Protein AF-A0A1I4IH44-F1 (afdb_monomer_lite)

Structure (mmCIF, N/CA/C/O backbone):
data_AF-A0A1I4IH44-F1
#
_entry.id   AF-A0A1I4IH44-F1
#
loop_
_atom_site.group_PDB
_atom_site.id
_atom_site.type_symbol
_atom_site.label_atom_id
_atom_site.label_alt_id
_atom_site.label_comp_id
_atom_site.label_asym_id
_atom_site.label_entity_id
_atom_site.label_seq_id
_atom_site.pdbx_PDB_ins_code
_atom_site.Cartn_x
_atom_site.Cartn_y
_atom_site.Cartn_z
_atom_site.occupancy
_atom_site.B_iso_or_equiv
_atom_site.auth_seq_id
_atom_site.auth_comp_id
_atom_site.auth_asym_id
_atom_site.auth_atom_id
_atom_site.pdbx_PDB_model_num
ATOM 1 N N . MET A 1 1 ? 19.601 -6.008 -6.944 1.00 42.78 1 MET A N 1
ATOM 2 C CA . MET A 1 1 ? 19.384 -4.925 -5.962 1.00 42.78 1 MET A CA 1
ATOM 3 C C . MET A 1 1 ? 19.209 -5.588 -4.614 1.00 42.78 1 MET A C 1
ATOM 5 O O . MET A 1 1 ? 18.221 -6.290 -4.440 1.00 42.78 1 MET A O 1
ATOM 9 N N . GLU A 1 2 ? 20.177 -5.453 -3.713 1.00 42.50 2 GLU A N 1
ATOM 10 C CA . GLU A 1 2 ? 19.988 -5.890 -2.329 1.00 42.50 2 GLU A CA 1
ATOM 11 C C . GLU A 1 2 ? 18.887 -5.034 -1.698 1.00 42.50 2 GLU A C 1
ATOM 13 O O . GLU A 1 2 ? 18.986 -3.808 -1.640 1.00 42.50 2 GLU A O 1
ATOM 18 N N . MET A 1 3 ? 17.796 -5.681 -1.290 1.00 52.06 3 MET A N 1
ATOM 19 C CA . MET A 1 3 ? 16.754 -5.045 -0.494 1.00 52.06 3 MET A CA 1
ATOM 20 C C . MET A 1 3 ? 17.359 -4.652 0.849 1.00 52.06 3 MET A C 1
ATOM 22 O O . MET A 1 3 ? 17.791 -5.506 1.619 1.00 52.06 3 MET A O 1
ATOM 26 N N . ASN A 1 4 ? 17.369 -3.357 1.149 1.00 63.22 4 ASN A N 1
ATOM 27 C CA . ASN A 1 4 ? 17.736 -2.893 2.474 1.00 63.22 4 ASN A CA 1
ATOM 28 C C . ASN A 1 4 ? 16.602 -3.302 3.434 1.00 63.22 4 ASN A C 1
ATOM 30 O O . ASN A 1 4 ? 15.534 -2.688 3.434 1.00 63.22 4 ASN A O 1
ATOM 34 N N . ASN A 1 5 ? 16.803 -4.380 4.202 1.00 66.62 5 ASN A N 1
ATOM 35 C CA . ASN A 1 5 ? 15.786 -5.019 5.059 1.00 66.62 5 ASN A CA 1
ATOM 36 C C . ASN A 1 5 ? 15.037 -4.032 5.977 1.00 66.62 5 ASN A C 1
ATOM 38 O O . ASN A 1 5 ? 13.878 -4.253 6.328 1.00 66.62 5 ASN A O 1
ATOM 42 N N . ASN A 1 6 ? 15.679 -2.918 6.331 1.00 77.94 6 ASN A N 1
ATOM 43 C CA . ASN A 1 6 ? 15.094 -1.862 7.150 1.00 77.94 6 ASN A CA 1
ATOM 44 C C . ASN A 1 6 ? 13.968 -1.098 6.424 1.00 77.94 6 ASN A C 1
ATOM 46 O O . ASN A 1 6 ? 12.919 -0.834 7.010 1.00 77.94 6 ASN A O 1
ATOM 50 N N . THR A 1 7 ? 14.144 -0.768 5.143 1.00 81.06 7 THR A N 1
ATOM 51 C CA . THR A 1 7 ? 13.154 0.019 4.389 1.00 81.06 7 THR A CA 1
ATOM 52 C C . THR A 1 7 ? 11.932 -0.818 4.032 1.00 81.06 7 THR A C 1
ATOM 54 O O . THR A 1 7 ? 10.806 -0.355 4.199 1.00 81.06 7 THR A O 1
ATOM 57 N N . TRP A 1 8 ? 12.135 -2.086 3.656 1.00 86.00 8 TRP A N 1
ATOM 58 C CA . TRP A 1 8 ? 11.024 -3.009 3.415 1.00 86.00 8 TRP A CA 1
ATOM 59 C C . TRP A 1 8 ? 10.152 -3.176 4.662 1.00 86.00 8 TRP A C 1
ATOM 61 O O . TRP A 1 8 ? 8.937 -3.050 4.560 1.00 86.00 8 TRP A O 1
ATOM 71 N N . SER A 1 9 ? 10.763 -3.380 5.835 1.00 89.25 9 SER A N 1
ATOM 72 C CA . SER A 1 9 ? 10.033 -3.520 7.103 1.00 89.25 9 SER A CA 1
ATOM 73 C C . SER A 1 9 ? 9.201 -2.274 7.432 1.00 89.25 9 SER A C 1
ATOM 75 O O . SER A 1 9 ? 8.028 -2.383 7.790 1.00 89.25 9 SER A O 1
ATOM 77 N N . LYS A 1 10 ? 9.765 -1.075 7.222 1.00 94.25 10 LYS A N 1
ATOM 78 C CA . LYS A 1 10 ? 9.053 0.199 7.422 1.00 94.25 10 LYS A CA 1
ATOM 79 C C . LYS A 1 10 ? 7.865 0.358 6.475 1.00 94.25 10 LYS A C 1
ATOM 81 O O . LYS A 1 10 ? 6.764 0.664 6.924 1.00 94.25 10 LYS A O 1
ATOM 86 N N . THR A 1 11 ? 8.075 0.144 5.179 1.00 96.25 11 THR A N 1
ATOM 87 C CA . THR A 1 11 ? 7.019 0.284 4.166 1.00 96.25 11 THR A CA 1
ATOM 88 C C . THR A 1 11 ? 5.931 -0.774 4.353 1.00 96.25 11 THR A C 1
ATOM 90 O O . THR A 1 11 ? 4.748 -0.462 4.238 1.00 96.25 11 THR A O 1
ATOM 93 N N . TYR A 1 12 ? 6.318 -2.002 4.705 1.00 96.94 12 TYR A N 1
ATOM 94 C CA . TYR A 1 12 ? 5.399 -3.080 5.061 1.00 96.94 12 TYR A CA 1
ATOM 95 C C . TYR A 1 12 ? 4.511 -2.688 6.246 1.00 96.94 12 TYR A C 1
ATOM 97 O O . TYR A 1 12 ? 3.290 -2.767 6.141 1.00 96.94 12 TYR A O 1
ATOM 105 N N . GLY A 1 13 ? 5.117 -2.224 7.346 1.00 97.50 13 GLY A N 1
ATOM 106 C CA . GLY A 1 13 ? 4.386 -1.773 8.532 1.00 97.50 13 GLY A CA 1
ATOM 107 C C . GLY A 1 13 ? 3.408 -0.648 8.202 1.00 97.50 13 GLY A C 1
ATOM 108 O O . GLY A 1 13 ? 2.220 -0.777 8.474 1.00 97.50 13 GLY A O 1
ATOM 109 N N . LYS A 1 14 ? 3.876 0.387 7.489 1.00 98.12 14 LYS A N 1
ATOM 110 C CA . LYS A 1 14 ? 3.037 1.524 7.081 1.00 98.12 14 LYS A CA 1
ATOM 111 C C . LYS A 1 14 ? 1.808 1.088 6.273 1.00 98.12 14 LYS A C 1
ATOM 113 O O . LYS A 1 14 ? 0.710 1.575 6.524 1.00 98.12 14 LYS A O 1
ATOM 118 N N . LEU A 1 15 ? 1.975 0.183 5.307 1.00 98.25 15 LEU A N 1
ATOM 119 C CA . LEU A 1 15 ? 0.860 -0.320 4.500 1.00 98.25 15 LEU A CA 1
ATOM 120 C C . LEU A 1 15 ? -0.177 -1.065 5.356 1.00 98.25 15 LEU A C 1
ATOM 122 O O . LEU A 1 15 ? -1.379 -0.864 5.186 1.00 98.25 15 LEU A O 1
ATOM 126 N N . VAL A 1 16 ? 0.289 -1.913 6.276 1.00 98.38 16 VAL A N 1
ATOM 127 C CA . VAL A 1 16 ? -0.580 -2.653 7.200 1.00 98.38 16 VAL A CA 1
ATOM 128 C C . VAL A 1 16 ? -1.336 -1.695 8.124 1.00 98.38 16 VAL A C 1
ATOM 130 O O . VAL A 1 16 ? -2.542 -1.859 8.308 1.00 98.38 16 VAL A O 1
ATOM 133 N N . ASP A 1 17 ? -0.659 -0.678 8.656 1.00 98.44 17 ASP A N 1
ATOM 134 C CA . ASP A 1 17 ? -1.261 0.309 9.553 1.00 98.44 17 ASP A CA 1
ATOM 135 C C . ASP A 1 17 ? -2.344 1.137 8.848 1.00 98.44 17 ASP A C 1
ATOM 137 O O . ASP A 1 17 ? -3.445 1.264 9.380 1.00 98.44 17 ASP A O 1
ATOM 141 N N . ILE A 1 18 ? -2.110 1.594 7.612 1.00 98.12 18 ILE A N 1
ATOM 142 C CA . ILE A 1 18 ? -3.126 2.325 6.832 1.00 98.12 18 ILE A CA 1
ATOM 143 C C . ILE A 1 18 ? -4.381 1.474 6.609 1.00 98.12 18 ILE A C 1
ATOM 145 O O . ILE A 1 18 ? -5.500 1.965 6.735 1.00 98.12 18 ILE A O 1
ATOM 149 N N . LEU A 1 19 ? -4.229 0.189 6.284 1.00 97.69 19 LEU A N 1
ATOM 150 C CA . LEU A 1 19 ? -5.388 -0.684 6.077 1.00 97.69 19 LEU A CA 1
ATOM 151 C C . LEU A 1 19 ? -6.168 -0.911 7.378 1.00 97.69 19 LEU A C 1
ATOM 153 O O . LEU A 1 19 ? -7.399 -0.946 7.348 1.00 97.69 19 LEU A O 1
ATOM 157 N N . LYS A 1 20 ? -5.479 -0.969 8.523 1.00 97.81 20 LYS A N 1
ATOM 158 C CA . LYS A 1 20 ? -6.125 -0.991 9.844 1.00 97.81 20 LYS A CA 1
ATOM 159 C C . LYS A 1 20 ? -6.877 0.308 10.130 1.00 97.81 20 LYS A C 1
ATOM 161 O O . LYS A 1 20 ? -8.009 0.253 10.603 1.00 97.81 20 LYS A O 1
ATOM 166 N N . GLU A 1 21 ? -6.303 1.462 9.792 1.00 96.94 21 GLU A N 1
ATOM 167 C CA . GLU A 1 21 ? -6.972 2.768 9.905 1.00 96.94 21 GLU A CA 1
ATOM 168 C C . GLU A 1 21 ? -8.217 2.874 9.011 1.00 96.94 21 GLU A C 1
ATOM 170 O O . GLU A 1 21 ? -9.192 3.527 9.380 1.00 96.94 21 GLU A O 1
ATOM 175 N N . LEU A 1 22 ? -8.221 2.190 7.864 1.00 95.44 22 LEU A N 1
ATOM 176 C CA . LEU A 1 22 ? -9.382 2.074 6.976 1.00 95.44 22 LEU A CA 1
ATOM 177 C C . LEU A 1 22 ? -10.423 1.044 7.459 1.00 95.44 22 LEU A C 1
ATOM 179 O O . LEU A 1 22 ? -11.447 0.863 6.803 1.00 95.44 22 LEU A O 1
ATOM 183 N N . GLY A 1 23 ? -10.195 0.399 8.608 1.00 96.62 23 GLY A N 1
ATOM 184 C CA . GLY A 1 23 ? -11.132 -0.526 9.251 1.00 96.62 23 GLY A CA 1
ATOM 185 C C . GLY A 1 23 ? -10.939 -1.999 8.888 1.00 96.62 23 GLY A C 1
ATOM 186 O O . GLY A 1 23 ? -11.789 -2.822 9.227 1.00 96.62 23 GLY A O 1
ATOM 187 N N . TYR A 1 24 ? -9.842 -2.353 8.216 1.00 97.00 24 TYR A N 1
ATOM 188 C CA . TYR A 1 24 ? -9.570 -3.727 7.800 1.00 97.00 24 TYR A CA 1
ATOM 189 C C . TYR A 1 24 ? -8.716 -4.484 8.815 1.00 97.00 24 TYR A C 1
ATOM 191 O O . TYR A 1 24 ? -7.925 -3.919 9.570 1.00 97.00 24 TYR A O 1
ATOM 199 N N . GLN A 1 25 ? -8.867 -5.808 8.820 1.00 97.25 25 GLN A N 1
ATOM 200 C CA . GLN A 1 25 ? -8.054 -6.680 9.661 1.00 97.25 25 GLN A CA 1
ATOM 201 C C . GLN A 1 25 ? -6.585 -6.646 9.230 1.00 97.25 25 GLN A C 1
ATOM 203 O O . GLN A 1 25 ? -6.265 -6.535 8.047 1.00 97.25 25 GLN A O 1
ATOM 208 N N . GLU A 1 26 ? -5.685 -6.817 10.197 1.00 97.38 26 GLU A N 1
ATOM 209 C CA . GLU A 1 26 ? -4.242 -6.816 9.954 1.00 97.38 26 GLU A CA 1
ATOM 210 C C . GLU A 1 26 ? -3.825 -7.843 8.890 1.00 97.38 26 GLU A C 1
ATOM 212 O O . GLU A 1 26 ? -3.033 -7.527 8.002 1.00 97.38 26 GLU A O 1
ATOM 217 N N . ASP A 1 27 ? -4.412 -9.043 8.924 1.00 97.81 27 ASP A N 1
ATOM 218 C CA . ASP A 1 27 ? -4.122 -10.116 7.968 1.00 97.81 27 ASP A CA 1
ATOM 219 C C . ASP A 1 27 ? -4.401 -9.715 6.518 1.00 97.81 27 ASP A C 1
ATOM 221 O O . ASP A 1 27 ? -3.644 -10.097 5.623 1.00 97.81 27 ASP A O 1
ATOM 225 N N . PHE A 1 28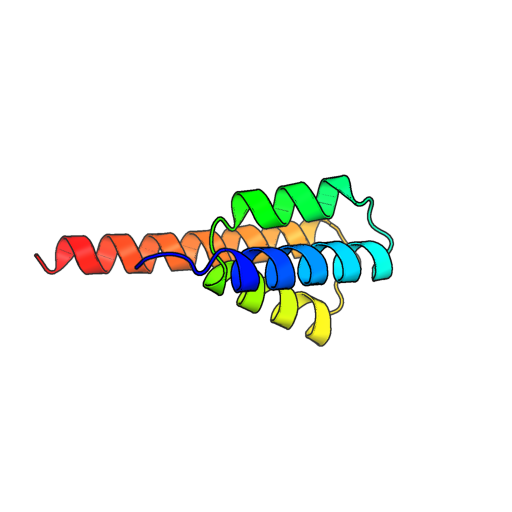 ? -5.422 -8.886 6.281 1.00 97.56 28 PHE A N 1
ATOM 226 C CA . PHE A 1 28 ? -5.693 -8.358 4.949 1.00 97.56 28 PHE A CA 1
ATOM 227 C C . PHE A 1 28 ? -4.529 -7.490 4.462 1.00 97.56 28 PHE A C 1
ATOM 229 O O . PHE A 1 28 ? -3.992 -7.727 3.380 1.00 97.56 28 PHE A O 1
ATOM 236 N N . GLY A 1 29 ? -4.042 -6.563 5.291 1.00 97.62 29 GLY A N 1
ATOM 237 C CA . GLY A 1 29 ? -2.879 -5.747 4.936 1.00 97.62 29 GLY A CA 1
ATOM 238 C C . GLY A 1 29 ? -1.603 -6.556 4.738 1.00 97.62 29 GLY A C 1
ATOM 239 O O . GLY A 1 29 ? -0.842 -6.303 3.800 1.00 97.62 29 GLY A O 1
ATOM 240 N N . ARG A 1 30 ? -1.395 -7.596 5.552 1.00 97.94 30 ARG A N 1
ATOM 241 C CA . ARG A 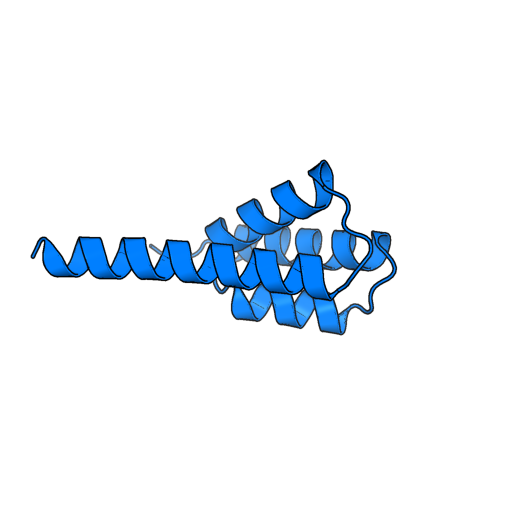1 30 ? -0.263 -8.517 5.393 1.00 97.94 30 ARG A CA 1
ATOM 242 C C . ARG A 1 30 ? -0.336 -9.283 4.069 1.00 97.94 30 ARG A C 1
ATOM 244 O O . ARG A 1 30 ? 0.711 -9.504 3.456 1.00 97.94 30 ARG A O 1
ATOM 251 N N . LEU A 1 31 ? -1.531 -9.682 3.629 1.00 97.94 31 LEU A N 1
ATOM 252 C CA . LEU A 1 31 ? -1.754 -10.344 2.339 1.00 97.94 31 LEU A CA 1
ATOM 253 C C . LEU A 1 31 ? -1.489 -9.398 1.162 1.00 97.94 31 LEU A C 1
ATOM 255 O O . LEU A 1 31 ? -0.737 -9.773 0.261 1.00 97.94 31 LEU A O 1
ATOM 259 N N . ILE A 1 32 ? -2.011 -8.165 1.199 1.00 97.94 32 ILE A N 1
ATOM 260 C CA . ILE A 1 32 ? -1.745 -7.147 0.166 1.00 97.94 32 ILE A CA 1
ATOM 261 C C . ILE A 1 32 ? -0.233 -6.904 0.029 1.00 97.94 32 ILE A C 1
ATOM 263 O O . ILE A 1 32 ? 0.324 -6.987 -1.067 1.00 97.94 32 ILE A O 1
ATOM 267 N N . ALA A 1 33 ? 0.467 -6.688 1.145 1.00 97.25 33 ALA A N 1
ATOM 268 C CA . ALA A 1 33 ? 1.909 -6.446 1.146 1.00 97.25 33 ALA A CA 1
ATOM 269 C C . ALA A 1 33 ? 2.716 -7.618 0.552 1.00 97.25 33 ALA A C 1
ATOM 271 O O . ALA A 1 33 ? 3.650 -7.407 -0.230 1.00 97.25 33 ALA A O 1
ATOM 272 N N . LYS A 1 34 ? 2.342 -8.862 0.891 1.00 96.12 34 LYS A N 1
ATOM 273 C CA . LYS A 1 34 ? 2.975 -10.076 0.350 1.00 96.12 34 LYS A CA 1
ATOM 274 C C . LYS A 1 34 ? 2.786 -10.196 -1.164 1.00 96.12 34 LYS A C 1
ATOM 276 O O . LYS A 1 34 ? 3.759 -10.487 -1.853 1.00 96.12 34 LYS A O 1
ATOM 281 N N . ASN A 1 35 ? 1.583 -9.929 -1.672 1.00 97.06 35 ASN A N 1
ATOM 282 C CA . ASN A 1 35 ? 1.286 -9.984 -3.108 1.00 97.06 35 ASN A CA 1
ATOM 283 C C . ASN A 1 35 ? 2.048 -8.917 -3.906 1.00 97.06 35 ASN A C 1
ATOM 285 O O . ASN A 1 35 ? 2.597 -9.206 -4.968 1.00 97.06 35 ASN A O 1
ATOM 289 N N . LEU A 1 36 ? 2.158 -7.697 -3.372 1.00 97.00 36 LEU A N 1
ATOM 290 C CA . LEU A 1 36 ? 2.920 -6.621 -4.012 1.00 97.00 36 LEU A CA 1
ATOM 291 C C . LEU A 1 36 ? 4.410 -6.979 -4.136 1.00 97.00 36 LEU A C 1
ATOM 293 O O . LEU A 1 36 ? 5.049 -6.649 -5.144 1.00 97.00 36 LEU A O 1
ATOM 297 N N . GLY A 1 37 ? 4.973 -7.655 -3.129 1.00 92.75 37 GLY A N 1
ATOM 298 C CA . GLY A 1 37 ? 6.255 -8.359 -3.220 1.00 92.75 37 GLY A CA 1
ATOM 299 C C . GLY A 1 37 ? 7.483 -7.477 -3.478 1.00 92.75 37 GLY A C 1
ATOM 300 O O . GLY A 1 37 ? 8.518 -7.991 -3.900 1.00 92.75 37 GLY A O 1
ATOM 301 N N . SER A 1 38 ? 7.383 -6.154 -3.317 1.00 92.75 38 SER A N 1
ATOM 302 C CA . SER A 1 38 ? 8.520 -5.226 -3.361 1.00 92.75 38 SER A CA 1
ATOM 303 C C . SER A 1 38 ? 8.181 -3.911 -2.661 1.00 92.75 38 SER A C 1
ATOM 305 O O . SER A 1 38 ? 7.021 -3.513 -2.596 1.00 92.75 38 SER A O 1
ATOM 307 N N . GLU A 1 39 ? 9.195 -3.193 -2.181 1.00 95.19 39 GLU A N 1
ATOM 308 C CA . GLU A 1 39 ? 9.004 -1.859 -1.599 1.00 95.19 39 GLU A CA 1
ATOM 309 C C . GLU A 1 39 ? 8.358 -0.886 -2.595 1.00 95.19 39 GLU A C 1
ATOM 311 O O . GLU A 1 39 ? 7.403 -0.194 -2.256 1.00 95.19 39 GLU A O 1
ATOM 316 N N . LYS A 1 40 ? 8.819 -0.889 -3.852 1.00 94.94 40 LYS A N 1
ATOM 317 C CA . LYS A 1 40 ? 8.322 0.009 -4.905 1.00 94.94 40 LYS A CA 1
ATOM 318 C C . LYS A 1 40 ? 6.818 -0.152 -5.148 1.00 94.94 40 LYS A C 1
ATOM 320 O O . LYS A 1 40 ? 6.112 0.837 -5.316 1.00 94.94 40 LYS A O 1
ATOM 325 N N . THR A 1 41 ? 6.328 -1.387 -5.178 1.00 97.25 41 THR A N 1
ATOM 326 C CA . THR A 1 41 ? 4.899 -1.678 -5.366 1.00 97.25 41 THR A CA 1
ATOM 327 C C . THR A 1 41 ? 4.085 -1.357 -4.109 1.00 97.25 41 THR A C 1
ATOM 329 O O . THR A 1 41 ? 2.998 -0.801 -4.234 1.00 97.25 41 THR A O 1
ATOM 332 N N . MET A 1 42 ? 4.626 -1.584 -2.905 1.00 98.25 42 MET A N 1
ATOM 333 C CA . MET A 1 42 ? 3.983 -1.150 -1.654 1.00 98.25 42 MET A CA 1
ATOM 334 C C . MET A 1 42 ? 3.864 0.374 -1.542 1.00 98.25 42 MET A C 1
ATOM 336 O O . MET A 1 42 ? 2.818 0.861 -1.132 1.00 98.25 42 MET A O 1
ATOM 340 N N . VAL A 1 43 ? 4.878 1.140 -1.957 1.00 97.88 43 VAL A N 1
ATOM 341 C CA . VAL A 1 43 ? 4.810 2.614 -1.975 1.00 97.88 43 VAL A CA 1
ATOM 342 C C . VAL A 1 43 ? 3.690 3.111 -2.891 1.00 97.88 43 VAL A C 1
ATOM 344 O O . VAL A 1 43 ? 2.960 4.025 -2.513 1.00 97.88 43 VAL A O 1
ATOM 347 N N . ARG A 1 44 ? 3.506 2.490 -4.065 1.00 98.31 44 ARG A N 1
ATOM 348 C CA . ARG A 1 44 ? 2.382 2.813 -4.962 1.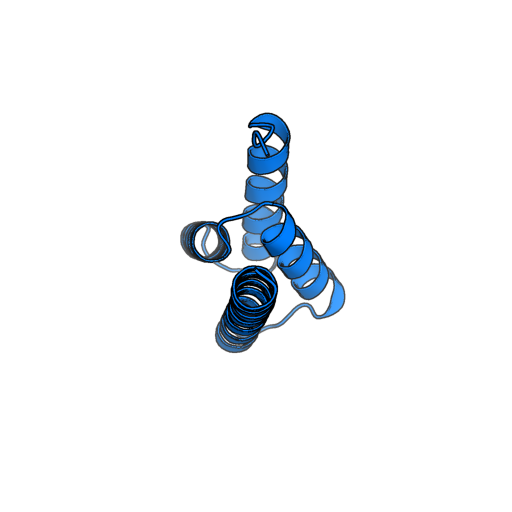00 98.31 44 ARG A CA 1
ATOM 349 C C . ARG A 1 44 ? 1.034 2.539 -4.297 1.00 98.31 44 ARG A C 1
ATOM 351 O O . ARG A 1 44 ? 0.161 3.397 -4.340 1.00 98.31 44 ARG A O 1
ATOM 358 N N . MET A 1 45 ? 0.899 1.390 -3.635 1.00 98.56 45 MET A N 1
ATOM 359 C CA . MET A 1 45 ? -0.332 1.035 -2.926 1.00 98.56 45 MET A CA 1
ATOM 360 C C . MET A 1 45 ? -0.630 2.001 -1.773 1.00 98.56 45 MET A C 1
ATOM 362 O O . MET A 1 45 ? -1.761 2.445 -1.617 1.00 98.56 45 MET A O 1
ATOM 366 N N . ILE A 1 46 ? 0.386 2.382 -0.992 1.00 98.56 46 ILE A N 1
ATOM 367 C CA . ILE A 1 46 ? 0.255 3.382 0.079 1.00 98.56 46 ILE A CA 1
ATOM 368 C C . ILE A 1 46 ? -0.251 4.710 -0.489 1.00 98.56 46 ILE A C 1
ATOM 370 O O . ILE A 1 46 ? -1.212 5.266 0.037 1.00 98.56 46 ILE A O 1
ATOM 374 N N . ALA A 1 47 ? 0.346 5.187 -1.585 1.00 98.38 47 ALA A N 1
ATOM 375 C CA . ALA A 1 47 ? -0.083 6.426 -2.224 1.00 98.38 47 ALA A CA 1
ATOM 376 C C . ALA A 1 47 ? -1.545 6.347 -2.693 1.00 98.38 47 ALA A C 1
ATOM 378 O O . ALA A 1 47 ? -2.299 7.299 -2.501 1.00 98.38 47 ALA A O 1
ATOM 379 N N . TYR A 1 48 ? -1.969 5.219 -3.266 1.00 98.56 48 TYR A N 1
ATOM 380 C CA . TYR A 1 48 ? -3.369 5.011 -3.629 1.00 98.56 48 TYR A CA 1
ATOM 381 C C . TYR A 1 48 ? -4.294 5.075 -2.405 1.00 98.56 48 TYR A C 1
ATOM 383 O O . TYR A 1 48 ? -5.253 5.844 -2.405 1.00 98.56 48 TYR A O 1
ATOM 391 N N . LEU A 1 49 ? -3.987 4.338 -1.334 1.00 98.19 49 LEU A N 1
ATOM 392 C CA . LEU A 1 49 ? -4.820 4.289 -0.128 1.00 98.19 49 LEU A CA 1
ATOM 393 C C . LEU A 1 49 ? -4.946 5.655 0.562 1.00 98.19 49 LEU A C 1
ATOM 395 O O . LEU A 1 49 ? -6.037 6.018 1.000 1.00 98.19 49 LEU A O 1
ATOM 399 N N . GLU A 1 50 ? -3.859 6.427 0.632 1.00 97.56 50 GLU A N 1
ATOM 400 C CA . GLU A 1 50 ? -3.848 7.760 1.252 1.00 97.56 50 GLU A CA 1
ATOM 401 C C . GLU A 1 50 ? -4.664 8.788 0.446 1.00 97.56 50 GLU A C 1
ATOM 403 O O . GLU A 1 50 ? -5.344 9.626 1.045 1.00 97.56 50 GLU A O 1
ATOM 408 N N . ASN A 1 51 ? -4.627 8.712 -0.892 1.00 97.44 51 ASN A N 1
ATOM 409 C CA . ASN A 1 51 ? -5.300 9.671 -1.776 1.00 97.44 51 ASN A CA 1
ATOM 410 C C . ASN A 1 51 ? -6.758 9.299 -2.078 1.00 97.44 51 ASN A C 1
ATOM 412 O O . ASN A 1 51 ? -7.629 10.165 -2.064 1.00 97.44 51 ASN A O 1
ATOM 416 N N . VAL A 1 52 ? -7.026 8.025 -2.366 1.00 97.06 52 VAL A N 1
ATOM 417 C CA . VAL A 1 52 ? -8.349 7.550 -2.799 1.00 97.06 52 VAL A CA 1
ATOM 418 C C . VAL A 1 52 ? -9.225 7.179 -1.606 1.00 97.06 52 VAL A C 1
ATOM 420 O O . VAL A 1 52 ? -10.438 7.367 -1.665 1.00 97.06 52 VAL A O 1
ATOM 423 N N . ARG A 1 53 ? -8.624 6.688 -0.511 1.00 95.19 53 ARG A N 1
ATOM 424 C CA . ARG A 1 53 ? -9.331 6.198 0.688 1.00 95.19 53 ARG A CA 1
ATOM 425 C C . ARG A 1 53 ? -10.524 5.292 0.334 1.00 95.19 53 ARG A C 1
ATOM 427 O O . ARG A 1 53 ? -11.663 5.598 0.704 1.00 95.19 53 ARG A O 1
ATOM 434 N N . PRO A 1 54 ? -10.288 4.197 -0.411 1.00 94.94 54 PRO A N 1
ATOM 435 C CA . PRO A 1 54 ? -11.360 3.320 -0.866 1.00 94.94 54 PRO A CA 1
ATOM 436 C C . PRO A 1 54 ? -12.099 2.691 0.316 1.00 94.94 54 PRO A C 1
ATOM 438 O O . PRO A 1 54 ? -11.516 2.390 1.360 1.00 94.94 54 PRO A O 1
ATOM 441 N N . LYS A 1 55 ? -13.407 2.492 0.142 1.00 94.25 55 LYS A N 1
ATOM 442 C CA . LYS A 1 55 ? -14.282 1.927 1.181 1.00 94.25 55 LYS A CA 1
ATOM 443 C C . LYS A 1 55 ? -14.479 0.428 1.051 1.00 94.25 55 LYS A C 1
ATOM 445 O O . LYS A 1 55 ? -14.886 -0.193 2.026 1.00 94.25 55 LYS A O 1
ATOM 450 N N . ARG A 1 56 ? -14.245 -0.130 -0.135 1.00 96.88 56 ARG A N 1
ATOM 451 C CA . ARG A 1 56 ? -14.478 -1.538 -0.446 1.00 96.88 56 ARG A CA 1
ATOM 452 C C . ARG A 1 56 ? -13.149 -2.263 -0.582 1.00 96.88 56 ARG A C 1
ATOM 454 O O . ARG A 1 56 ? -12.195 -1.707 -1.125 1.00 96.88 56 ARG A O 1
ATOM 461 N N . ALA A 1 57 ? -13.107 -3.509 -0.118 1.00 96.44 57 ALA A N 1
ATOM 462 C CA . ALA A 1 57 ? -11.926 -4.352 -0.264 1.00 96.44 57 ALA A CA 1
ATOM 463 C C . ALA A 1 57 ? -11.624 -4.613 -1.744 1.00 96.44 57 ALA A C 1
ATOM 465 O O . ALA A 1 57 ? -10.464 -4.699 -2.129 1.00 96.44 57 ALA A O 1
ATOM 466 N N . GLU A 1 58 ? -12.668 -4.707 -2.565 1.00 97.69 58 GLU A N 1
ATOM 467 C CA . GLU A 1 58 ? -12.585 -4.945 -4.002 1.00 97.69 58 GLU A CA 1
ATOM 468 C C . GLU A 1 58 ? -11.780 -3.848 -4.704 1.00 97.69 58 GLU A C 1
ATOM 470 O O . GLU A 1 58 ? -10.825 -4.171 -5.395 1.00 97.69 58 GLU A O 1
ATOM 475 N N . ASP A 1 59 ? -12.055 -2.569 -4.417 1.00 98.19 59 ASP A N 1
ATOM 476 C CA . ASP A 1 59 ? -11.311 -1.444 -5.006 1.00 98.19 59 ASP A CA 1
ATOM 477 C C . ASP A 1 59 ? -9.807 -1.514 -4.654 1.00 98.19 59 ASP A C 1
ATOM 479 O O . ASP A 1 59 ? -8.936 -1.215 -5.470 1.00 98.19 59 ASP A O 1
ATOM 483 N N . MET A 1 60 ? -9.485 -1.953 -3.430 1.00 98.00 60 MET A N 1
ATOM 484 C CA . MET A 1 60 ? -8.101 -2.127 -2.974 1.00 98.00 60 MET A CA 1
ATOM 485 C C . MET A 1 60 ? -7.408 -3.316 -3.647 1.00 98.00 60 MET A C 1
ATOM 487 O O . MET A 1 60 ? -6.218 -3.247 -3.962 1.00 98.00 60 MET A O 1
ATOM 491 N N . VAL A 1 61 ? -8.129 -4.423 -3.828 1.00 97.88 61 VAL A N 1
ATOM 492 C CA . VAL A 1 61 ? -7.619 -5.621 -4.503 1.00 97.88 61 VAL A CA 1
ATOM 493 C C . VAL A 1 61 ? -7.410 -5.341 -5.989 1.00 97.88 61 VAL A C 1
ATOM 495 O O . VAL A 1 61 ? -6.374 -5.732 -6.525 1.00 97.88 61 VAL A O 1
ATOM 498 N N . ASP A 1 62 ? -8.326 -4.620 -6.629 1.00 98.50 62 ASP A N 1
ATOM 499 C CA . ASP A 1 62 ? -8.220 -4.230 -8.034 1.00 98.50 62 ASP A CA 1
ATOM 500 C C . ASP A 1 62 ? -6.989 -3.345 -8.270 1.00 98.50 62 ASP A C 1
ATOM 502 O O . ASP A 1 62 ? -6.194 -3.624 -9.171 1.00 98.50 62 ASP A O 1
ATOM 506 N N . GLU A 1 63 ? -6.747 -2.347 -7.411 1.00 98.69 63 GLU A N 1
ATOM 507 C CA . GLU A 1 63 ? -5.530 -1.531 -7.503 1.00 98.69 63 GLU A CA 1
ATOM 508 C C . GLU A 1 63 ? -4.261 -2.368 -7.268 1.00 98.69 63 GLU A C 1
ATOM 510 O O . GLU A 1 63 ? -3.273 -2.233 -7.995 1.00 98.69 63 GLU A O 1
ATOM 515 N N . MET A 1 64 ? -4.267 -3.268 -6.278 1.00 98.44 64 MET A N 1
ATOM 516 C CA . MET A 1 64 ? -3.134 -4.167 -6.038 1.00 98.44 64 MET A CA 1
ATOM 517 C C . MET A 1 64 ? -2.813 -4.991 -7.295 1.00 98.44 64 MET A C 1
ATOM 519 O O . MET A 1 64 ? -1.641 -5.095 -7.672 1.00 98.44 64 MET A O 1
ATOM 523 N N . LEU A 1 65 ? -3.832 -5.553 -7.951 1.00 98.44 65 LEU A N 1
ATOM 524 C CA . LEU A 1 65 ? -3.678 -6.322 -9.187 1.00 98.44 65 LEU A CA 1
ATOM 525 C C . LEU A 1 65 ? -3.156 -5.449 -10.336 1.00 98.44 65 LEU A C 1
ATOM 527 O O . LEU A 1 65 ? -2.236 -5.876 -11.034 1.00 98.44 65 LEU A O 1
ATOM 531 N N . ALA A 1 66 ? -3.649 -4.217 -10.483 1.00 98.44 66 ALA A N 1
ATOM 532 C CA . ALA A 1 66 ? -3.156 -3.269 -11.483 1.00 98.44 66 ALA A CA 1
ATOM 533 C C . ALA A 1 66 ? -1.665 -2.934 -11.274 1.00 98.44 66 ALA A C 1
ATOM 535 O O . ALA A 1 66 ? -0.861 -2.980 -12.210 1.00 98.44 66 ALA A O 1
ATOM 536 N N . ILE A 1 67 ? -1.247 -2.686 -10.028 1.00 98.44 67 ILE A N 1
ATOM 537 C CA . ILE A 1 67 ? 0.163 -2.444 -9.680 1.00 98.44 67 ILE A CA 1
ATOM 538 C C . ILE A 1 67 ? 1.035 -3.671 -10.001 1.00 98.44 67 ILE A C 1
ATOM 540 O O . ILE A 1 67 ? 2.171 -3.520 -10.472 1.00 98.44 67 ILE A O 1
ATOM 544 N N . MET A 1 68 ? 0.537 -4.881 -9.729 1.00 97.81 68 MET A N 1
ATOM 545 C CA . MET A 1 68 ? 1.236 -6.131 -10.045 1.00 97.81 68 MET A CA 1
ATOM 546 C C . MET A 1 68 ? 1.363 -6.348 -11.556 1.00 97.81 68 MET A C 1
ATOM 548 O O . MET A 1 68 ? 2.436 -6.737 -12.025 1.00 97.81 68 MET A O 1
ATOM 552 N N . GLU A 1 69 ? 0.310 -6.061 -12.320 1.00 97.38 69 GLU A N 1
ATOM 553 C CA . GLU A 1 69 ? 0.319 -6.168 -13.777 1.00 97.38 69 GLU A CA 1
ATOM 554 C C . GLU A 1 69 ? 1.327 -5.194 -14.403 1.00 97.38 69 GLU A C 1
ATOM 556 O O . GLU A 1 69 ? 2.137 -5.595 -15.240 1.00 97.38 69 GLU A O 1
ATOM 561 N N . ASP A 1 70 ? 1.371 -3.945 -13.938 1.00 96.69 70 ASP A N 1
ATOM 562 C CA . ASP A 1 70 ? 2.366 -2.964 -14.382 1.00 96.69 70 ASP A CA 1
ATOM 563 C C . ASP A 1 70 ? 3.801 -3.429 -14.119 1.00 96.69 70 ASP A C 1
ATOM 565 O O . ASP A 1 70 ? 4.686 -3.274 -14.967 1.00 96.69 70 ASP A O 1
ATOM 569 N N . ARG A 1 71 ? 4.050 -4.014 -12.936 1.00 94.50 71 ARG A N 1
ATOM 570 C CA . ARG A 1 71 ? 5.358 -4.594 -12.602 1.00 94.50 71 ARG A CA 1
ATOM 571 C C . ARG A 1 71 ? 5.709 -5.702 -13.589 1.00 94.50 71 ARG A C 1
ATOM 573 O O . ARG A 1 71 ? 6.843 -5.729 -14.067 1.00 94.50 71 ARG A O 1
ATOM 580 N N . LYS A 1 72 ? 4.759 -6.590 -13.891 1.00 94.50 72 LYS A N 1
ATOM 581 C CA . LYS A 1 72 ? 4.955 -7.681 -14.849 1.00 94.50 72 LYS A CA 1
ATOM 582 C C . LYS A 1 72 ? 5.277 -7.145 -16.244 1.00 94.50 72 LYS A C 1
ATOM 584 O O . LYS A 1 72 ? 6.306 -7.513 -16.795 1.00 94.50 72 LYS A O 1
ATOM 589 N N . ARG A 1 73 ? 4.482 -6.208 -16.768 1.00 94.62 73 ARG A N 1
ATOM 590 C CA . ARG A 1 73 ? 4.711 -5.584 -18.085 1.00 94.62 73 ARG A CA 1
ATOM 591 C C . ARG A 1 73 ? 6.089 -4.922 -18.187 1.00 94.62 73 ARG A C 1
ATOM 593 O O . ARG A 1 73 ? 6.729 -4.993 -19.232 1.00 94.62 73 ARG A O 1
ATOM 600 N N . TRP A 1 74 ? 6.563 -4.288 -17.112 1.00 91.81 74 TRP A N 1
ATOM 601 C CA . TRP A 1 74 ? 7.898 -3.684 -17.078 1.00 91.81 74 TRP A CA 1
ATOM 602 C C . TRP A 1 74 ? 9.026 -4.726 -17.140 1.00 91.81 74 TRP A C 1
ATOM 604 O O . TRP A 1 74 ? 10.007 -4.500 -17.848 1.00 91.81 74 TRP A O 1
ATOM 614 N N . ILE A 1 75 ? 8.885 -5.850 -16.427 1.00 90.19 75 ILE A N 1
ATOM 615 C CA . ILE A 1 75 ? 9.844 -6.968 -16.469 1.00 90.19 75 ILE A CA 1
ATOM 616 C C . ILE A 1 75 ? 9.843 -7.604 -17.861 1.00 90.19 75 ILE A C 1
ATOM 618 O O . ILE A 1 75 ? 10.898 -7.671 -18.484 1.00 90.19 75 ILE A O 1
ATOM 622 N N . ASP A 1 76 ? 8.665 -7.961 -18.378 1.00 92.50 76 ASP A N 1
ATOM 623 C CA . ASP A 1 76 ? 8.510 -8.606 -19.687 1.00 92.50 76 ASP A CA 1
ATOM 624 C C . ASP A 1 76 ? 9.133 -7.735 -20.803 1.00 92.50 76 ASP A C 1
ATOM 626 O O . ASP A 1 76 ? 9.859 -8.230 -21.664 1.00 92.50 76 ASP A O 1
ATOM 630 N N . LYS A 1 77 ? 8.939 -6.406 -20.749 1.00 91.06 77 LYS A N 1
ATOM 631 C CA . LYS A 1 77 ? 9.579 -5.471 -21.688 1.00 91.06 77 LYS A CA 1
ATOM 632 C C . L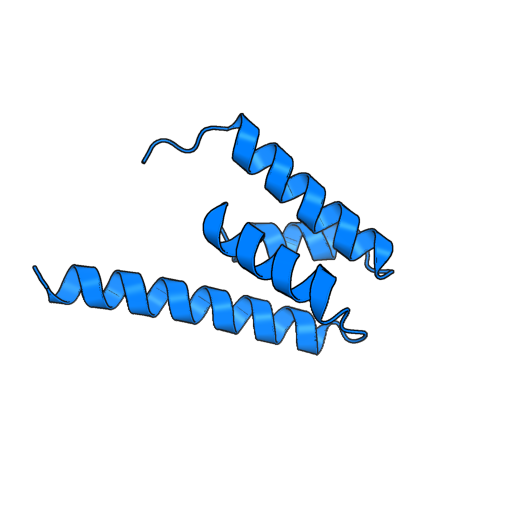YS A 1 77 ? 11.104 -5.494 -21.578 1.00 91.06 77 LYS A C 1
ATOM 634 O O . LYS A 1 77 ? 11.783 -5.504 -22.601 1.00 91.06 77 LYS A O 1
ATOM 639 N N . LYS A 1 78 ? 11.646 -5.490 -20.358 1.00 88.50 78 LYS A N 1
ATOM 640 C CA . LYS A 1 78 ? 13.097 -5.515 -20.123 1.00 88.50 78 LYS A CA 1
ATOM 641 C C . LYS A 1 78 ? 13.742 -6.806 -20.611 1.00 88.50 78 LYS A C 1
ATOM 643 O O . LYS A 1 78 ? 14.863 -6.745 -21.097 1.00 88.50 78 LYS A O 1
ATOM 648 N N . GLU A 1 79 ? 13.040 -7.927 -20.506 1.00 88.00 79 GLU A N 1
ATOM 649 C CA . GLU A 1 79 ? 13.497 -9.220 -21.020 1.00 88.00 79 GLU A CA 1
ATOM 650 C C . GLU A 1 79 ? 13.406 -9.300 -22.550 1.00 88.00 79 GLU A C 1
ATOM 652 O O . GLU A 1 79 ? 14.286 -9.879 -23.170 1.00 88.00 79 GLU A O 1
ATOM 657 N N . SER A 1 80 ? 12.402 -8.670 -23.173 1.00 86.75 80 SER A N 1
ATOM 658 C CA . SER A 1 80 ? 12.269 -8.624 -24.642 1.00 86.75 80 SER A CA 1
ATOM 659 C C . SER A 1 80 ? 13.265 -7.697 -25.358 1.00 86.75 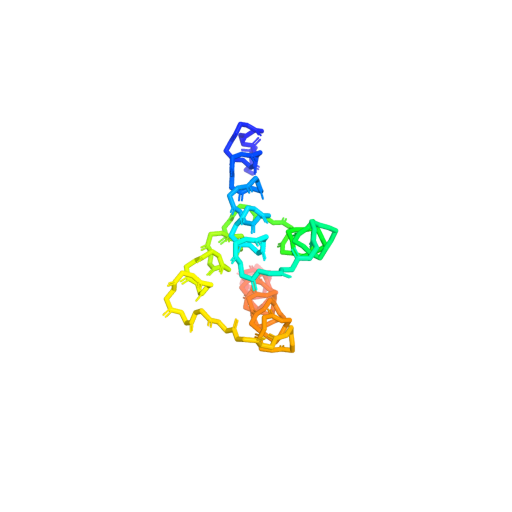80 SER A C 1
ATOM 661 O O . SER A 1 80 ? 13.383 -7.751 -26.578 1.00 86.75 80 SER A O 1
ATOM 663 N N . GLU A 1 81 ? 13.941 -6.815 -24.614 1.00 76.75 81 GLU A N 1
ATOM 664 C CA . GLU A 1 81 ? 14.974 -5.893 -25.117 1.00 76.75 81 GLU A CA 1
ATOM 665 C C . GLU A 1 81 ? 16.391 -6.520 -25.109 1.00 76.75 81 GLU A C 1
ATOM 667 O O . GLU A 1 81 ? 17.349 -5.836 -25.476 1.00 76.75 81 GLU A O 1
ATOM 672 N N . ILE A 1 82 ? 16.525 -7.784 -24.674 1.00 55.66 82 ILE A N 1
ATOM 673 C CA . ILE A 1 82 ? 17.772 -8.577 -24.618 1.00 55.66 82 ILE A CA 1
ATOM 674 C C . ILE A 1 82 ? 17.856 -9.496 -25.838 1.00 55.66 82 ILE A C 1
ATOM 676 O 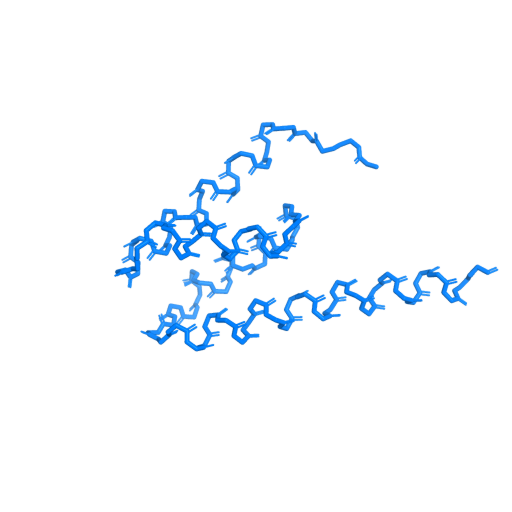O . ILE A 1 82 ? 18.959 -9.566 -26.425 1.00 55.66 82 ILE A O 1
#

Radius of gyration: 13.39 Å; chains: 1; bounding box: 34×20×35 Å

Foldseek 3Di:
DPDPVVLLVVLLVLQLVLVVVLVDDSVLSNVLSVLLPDSVLSVVLSVCCVPVVDNDVVVSVVSSVVSNVVVVVVVVVVVVVD

Secondary structure (DSSP, 8-state):
----HHHHHHHHHHHHHHHHHTT--HHHHHHHHHHH-SHHHHHHHHHHHHHH--SSHHHHHHHHHHHHHHHHHHHHHHHHT-

Sequence (82 aa):
MEMNNNTWSKTYGKLVDILKELGYQEDFGRLIAKNLGSEKTMVRMIAYLENVRPKRAEDMVDEMLAIMEDRKRWIDKKESEI

pLDDT: mean 92.4, std 11.94, range [42.5, 98.69]